Protein AF-A0A316VBC8-F1 (afdb_monomer)

pLDDT: mean 80.33, std 4.89, range [55.88, 87.0]

Radius of gyration: 15.9 Å; Cα contacts (8 Å, |Δi|>4): 66; chains: 1; bounding box: 36×19×47 Å

Solvent-accessible surface area (backbone atoms only — not comparable to full-atom values): 6126 Å² total; per-residue (Å²): 133,72,49,60,77,54,51,73,80,66,34,49,66,54,50,62,54,48,74,70,33,67,70,53,49,54,52,51,48,53,53,48,50,56,47,52,54,48,52,53,51,49,54,60,50,56,75,71,50,52,83,90,48,38,67,62,49,54,53,51,47,52,54,52,48,53,55,50,50,44,52,47,26,46,49,39,32,73,72,65,42,57,40,34,56,76,71,88,50,69,74,56,48,54,51,34,49,55,54,46,50,57,55,51,65,71,75,109

Sequence (108 aa):
EDLRFISFAQALPHLTKLSKDDRFLEQLLAIKTQQDEMEQSLANQRQKVPANESQQFDKSILQKWDSLYARQQERLQQLGVPCFFATQDPAHLRKQQRVFDVLSGLLE

Secondary structure (DSSP, 8-state):
--TTS--HHHHHHHHHHHTT-HHHHHHHHHHHHHHHHHHHHHHHHHHHS-TTTHHHHHHHHHHHHHHHHHHHHHHHHHTT-TT--S---HHHHHHHHHHHHHHHTTT-

Foldseek 3Di:
DQLQPDDLVVLVVVLVVLLVDVVSLVVLVVLVVVVVVLVVVLVVVCVVDDPVCNVVSVVVNVVVVLVSVQVVLVVCVVSVRGNGDRDPDPVSVVSVVVSVVVNVVSND

Structure (mmCIF, N/CA/C/O backbone):
data_AF-A0A316VBC8-F1
#
_entry.id   AF-A0A316VBC8-F1
#
loop_
_atom_site.group_PDB
_atom_site.id
_atom_site.type_symbol
_atom_site.label_atom_id
_atom_site.label_alt_id
_atom_site.label_comp_id
_atom_site.label_asym_id
_atom_site.label_entity_id
_atom_site.label_seq_id
_atom_site.pdbx_PDB_ins_code
_atom_site.Cartn_x
_atom_site.Cartn_y
_atom_site.Cartn_z
_atom_site.occupancy
_atom_site.B_iso_or_equiv
_atom_site.auth_seq_id
_atom_site.auth_comp_id
_atom_site.auth_asym_id
_atom_site.auth_atom_id
_atom_site.pdbx_PDB_model_num
ATOM 1 N N . GLU A 1 1 ? 18.665 -7.878 -14.013 1.00 55.88 1 GLU A N 1
ATOM 2 C CA . GLU A 1 1 ? 18.865 -6.666 -13.190 1.00 55.88 1 GLU A CA 1
ATOM 3 C C . GLU A 1 1 ? 18.081 -6.789 -11.899 1.00 55.88 1 GLU A C 1
ATOM 5 O O . GLU A 1 1 ? 17.010 -7.385 -11.909 1.00 55.88 1 GLU A O 1
ATOM 10 N N . ASP A 1 2 ? 18.630 -6.281 -10.798 1.00 68.25 2 ASP A N 1
ATOM 11 C CA . ASP A 1 2 ? 17.949 -6.286 -9.506 1.00 68.25 2 ASP A CA 1
ATOM 12 C C . ASP A 1 2 ? 16.988 -5.091 -9.433 1.00 68.25 2 ASP A C 1
ATOM 14 O O . ASP A 1 2 ? 17.403 -3.946 -9.256 1.00 68.25 2 ASP A O 1
ATOM 18 N N . LEU A 1 3 ? 15.693 -5.355 -9.620 1.00 72.88 3 LEU A N 1
ATOM 19 C CA . LEU A 1 3 ? 14.649 -4.326 -9.695 1.00 72.88 3 LEU A CA 1
ATOM 20 C C . LEU A 1 3 ? 14.452 -3.561 -8.374 1.00 72.88 3 LEU A C 1
ATOM 22 O O . LEU A 1 3 ? 13.766 -2.541 -8.362 1.00 72.88 3 LEU A O 1
ATOM 26 N N . ARG A 1 4 ? 15.045 -4.019 -7.262 1.00 69.12 4 ARG A N 1
ATOM 27 C CA . ARG A 1 4 ? 14.854 -3.432 -5.925 1.00 69.12 4 ARG A CA 1
ATOM 28 C C . ARG A 1 4 ? 15.599 -2.110 -5.745 1.00 69.12 4 ARG A C 1
ATOM 30 O O . ARG A 1 4 ? 15.158 -1.272 -4.964 1.00 69.12 4 ARG A O 1
ATOM 37 N N . PHE A 1 5 ? 16.698 -1.909 -6.473 1.00 73.00 5 PHE A N 1
ATOM 38 C CA . PHE A 1 5 ? 17.616 -0.780 -6.263 1.00 73.00 5 PHE A CA 1
ATOM 39 C C . PHE A 1 5 ? 17.709 0.183 -7.450 1.00 73.00 5 PHE A C 1
ATOM 41 O O . PHE A 1 5 ? 18.563 1.072 -7.452 1.00 73.00 5 PHE A O 1
ATOM 48 N N . ILE A 1 6 ? 16.845 0.035 -8.456 1.00 78.75 6 ILE A N 1
ATOM 49 C CA . ILE A 1 6 ? 16.854 0.938 -9.607 1.00 78.75 6 ILE A CA 1
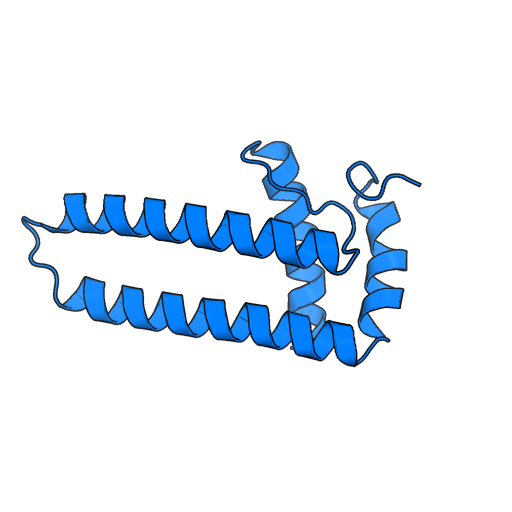ATOM 50 C C . ILE A 1 6 ? 16.357 2.338 -9.224 1.00 78.75 6 ILE A C 1
ATOM 52 O O . ILE A 1 6 ? 15.614 2.535 -8.260 1.00 78.75 6 ILE A O 1
ATOM 56 N N . SER A 1 7 ? 16.797 3.350 -9.968 1.00 80.50 7 SER A N 1
ATOM 57 C CA . SER A 1 7 ? 16.333 4.722 -9.753 1.00 80.50 7 SER A CA 1
ATOM 58 C C . SER A 1 7 ? 14.873 4.902 -10.187 1.00 80.50 7 SER A C 1
ATOM 60 O O . SER A 1 7 ? 14.362 4.165 -11.028 1.00 80.50 7 SER A O 1
ATOM 62 N N . PHE A 1 8 ? 14.205 5.940 -9.673 1.00 76.44 8 PHE A N 1
ATOM 63 C CA . PHE A 1 8 ? 12.836 6.275 -10.087 1.00 76.44 8 PHE A CA 1
ATOM 64 C C . PHE A 1 8 ? 12.721 6.485 -11.607 1.00 76.44 8 PHE A C 1
ATOM 66 O O . PHE A 1 8 ? 11.794 5.980 -12.227 1.00 76.44 8 PHE A O 1
ATOM 73 N N . ALA A 1 9 ? 13.699 7.158 -12.222 1.00 79.06 9 ALA A N 1
ATOM 74 C CA . ALA A 1 9 ? 13.727 7.371 -13.670 1.00 79.06 9 ALA A CA 1
ATOM 75 C C . ALA A 1 9 ? 13.842 6.053 -14.457 1.00 79.06 9 ALA A C 1
ATOM 77 O O . ALA A 1 9 ? 13.227 5.913 -15.509 1.00 79.06 9 ALA A O 1
ATOM 78 N N . GLN A 1 10 ? 14.586 5.076 -13.928 1.00 81.56 10 GLN A N 1
ATOM 79 C CA . GLN A 1 10 ? 14.680 3.737 -14.514 1.00 81.56 10 GLN A CA 1
ATOM 80 C C . GLN A 1 10 ? 13.416 2.910 -14.278 1.00 81.56 10 GLN A C 1
ATOM 82 O O . GLN A 1 10 ? 13.095 2.077 -15.113 1.00 81.56 10 GLN A O 1
ATOM 87 N N . ALA A 1 11 ? 12.671 3.150 -13.195 1.00 82.31 11 ALA A N 1
ATOM 88 C CA . ALA A 1 11 ? 11.408 2.469 -12.928 1.00 82.31 11 ALA A CA 1
ATOM 89 C C . ALA A 1 11 ? 10.317 2.830 -13.949 1.00 82.31 11 ALA A C 1
ATOM 91 O O . ALA A 1 11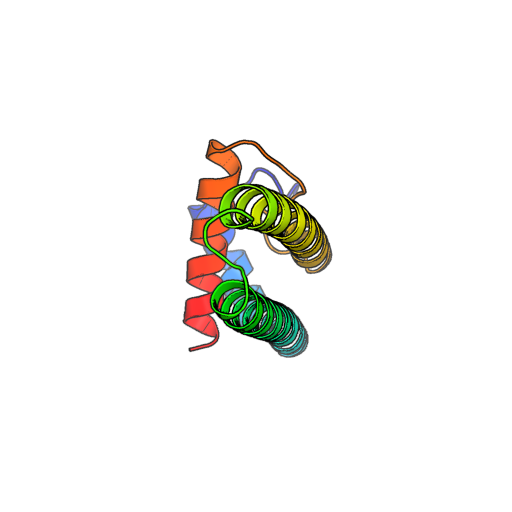 ? 9.583 1.942 -14.369 1.00 82.31 11 ALA A O 1
ATOM 92 N N . LEU A 1 12 ? 10.245 4.086 -14.409 1.00 81.12 12 LEU A N 1
ATOM 93 C CA . LEU A 1 12 ? 9.218 4.561 -15.352 1.00 81.12 12 LEU A CA 1
ATOM 94 C C . LEU A 1 12 ? 9.000 3.654 -16.583 1.00 81.12 12 LEU A C 1
ATOM 96 O O . LEU A 1 12 ? 7.866 3.227 -16.786 1.00 81.12 12 LEU A O 1
ATOM 100 N N . PRO A 1 13 ? 10.020 3.288 -17.388 1.00 83.44 13 PRO A N 1
ATOM 101 C CA . PRO A 1 13 ? 9.816 2.396 -18.532 1.00 83.44 13 PRO A CA 1
ATOM 102 C C . PRO A 1 13 ? 9.323 0.993 -18.142 1.00 83.44 13 PRO A C 1
ATOM 104 O O . PRO A 1 13 ? 8.603 0.367 -18.921 1.00 83.44 13 PRO A O 1
ATOM 107 N N . HIS A 1 14 ? 9.660 0.496 -16.946 1.00 82.00 14 HIS A N 1
ATOM 108 C CA . HIS A 1 14 ? 9.113 -0.766 -16.438 1.00 82.00 14 HIS A CA 1
ATOM 109 C C . HIS A 1 14 ? 7.641 -0.620 -16.046 1.00 82.00 14 HIS A C 1
ATOM 111 O O . HIS A 1 14 ? 6.845 -1.493 -16.381 1.00 82.00 14 HIS A O 1
ATOM 117 N N . LEU A 1 15 ? 7.261 0.493 -15.411 1.00 80.81 15 LEU A N 1
ATOM 118 C CA . LEU A 1 15 ? 5.863 0.785 -15.077 1.00 80.81 15 LEU A CA 1
ATOM 119 C C . LEU A 1 15 ? 5.008 0.915 -16.339 1.00 80.81 15 LEU A C 1
ATOM 121 O O . LEU A 1 15 ? 3.949 0.308 -16.407 1.00 80.81 15 LEU A O 1
ATOM 125 N N . THR A 1 16 ? 5.501 1.593 -17.379 1.00 82.12 16 THR A N 1
ATOM 126 C CA . THR A 1 16 ? 4.821 1.685 -18.684 1.00 82.12 16 THR A CA 1
ATOM 127 C C . THR A 1 16 ? 4.661 0.325 -19.368 1.00 82.12 16 THR A C 1
ATOM 129 O O . THR A 1 16 ? 3.768 0.134 -20.192 1.00 82.12 16 THR A O 1
ATOM 132 N N . LYS A 1 17 ? 5.549 -0.635 -19.086 1.00 84.12 17 LYS A N 1
ATOM 133 C CA . LYS A 1 17 ? 5.398 -2.007 -19.580 1.00 84.12 17 LYS A CA 1
ATOM 134 C C . LYS A 1 17 ? 4.333 -2.758 -18.782 1.00 84.12 17 LYS A C 1
ATOM 136 O O . LYS A 1 17 ? 3.502 -3.422 -19.38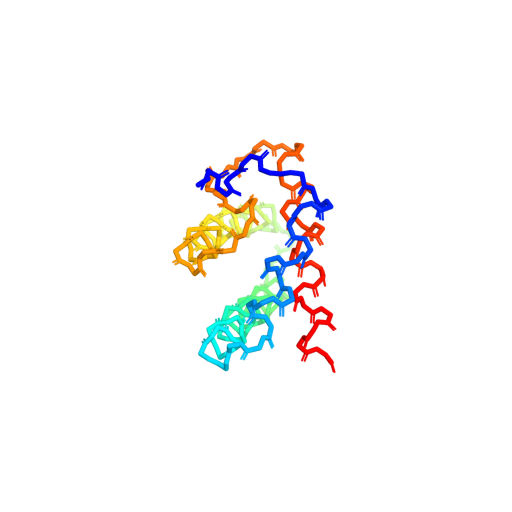9 1.00 84.12 17 LYS A O 1
ATOM 141 N N . LEU A 1 18 ? 4.354 -2.631 -17.455 1.00 81.75 18 LEU A N 1
ATOM 142 C CA . LEU A 1 18 ? 3.371 -3.240 -16.555 1.00 81.75 18 LEU A CA 1
ATOM 143 C C . LEU A 1 18 ? 1.960 -2.684 -16.787 1.00 81.75 18 LEU A C 1
ATOM 145 O O . LEU A 1 18 ? 1.000 -3.438 -16.754 1.00 81.75 18 LEU A O 1
ATOM 149 N N . SER A 1 19 ? 1.827 -1.401 -17.127 1.00 81.12 19 SER A N 1
ATOM 150 C CA . SER A 1 19 ? 0.534 -0.773 -17.426 1.00 81.12 19 SER A CA 1
ATOM 151 C C . SER A 1 19 ? -0.134 -1.290 -18.704 1.00 81.12 19 SER A C 1
ATOM 153 O O . SER A 1 19 ? -1.280 -0.953 -18.969 1.00 81.12 19 SER A O 1
ATOM 155 N N . LYS A 1 20 ? 0.586 -2.053 -19.534 1.00 84.12 20 LYS A N 1
ATOM 156 C CA . LYS A 1 20 ? 0.046 -2.710 -20.735 1.00 84.12 20 LYS A CA 1
ATOM 157 C C . LYS A 1 20 ? -0.344 -4.167 -20.481 1.00 84.12 20 LYS A C 1
ATOM 159 O O . LYS A 1 20 ? -0.750 -4.842 -21.420 1.00 84.12 20 LYS A O 1
ATOM 164 N N . ASP A 1 21 ? -0.142 -4.664 -19.264 1.00 86.00 21 ASP A N 1
ATOM 165 C CA . ASP A 1 21 ? -0.470 -6.027 -18.869 1.00 86.00 21 ASP A CA 1
ATOM 166 C C . ASP A 1 21 ? -1.791 -6.017 -18.087 1.00 86.00 21 ASP A C 1
ATOM 168 O O . ASP A 1 21 ? -1.851 -5.559 -16.946 1.00 86.00 21 ASP A O 1
ATOM 172 N N . ASP A 1 22 ? -2.867 -6.505 -18.706 1.00 84.00 22 ASP A N 1
ATOM 173 C CA . ASP A 1 22 ? -4.200 -6.523 -18.091 1.00 84.00 22 ASP A CA 1
ATOM 174 C C . ASP A 1 22 ? -4.232 -7.315 -16.776 1.00 84.00 22 ASP A C 1
ATOM 176 O O . ASP A 1 22 ? -4.877 -6.897 -15.818 1.00 84.00 22 ASP A O 1
ATOM 180 N N . ARG A 1 23 ? -3.471 -8.415 -16.674 1.00 84.38 23 ARG A N 1
ATOM 181 C CA . ARG A 1 23 ? -3.428 -9.231 -15.447 1.00 84.38 23 ARG A CA 1
ATOM 182 C C . ARG A 1 23 ? -2.764 -8.478 -14.305 1.00 84.38 23 ARG A C 1
ATOM 184 O O . ARG A 1 23 ? -3.157 -8.628 -13.149 1.00 84.38 23 ARG A O 1
ATOM 191 N N . PHE A 1 24 ? -1.742 -7.685 -14.615 1.00 84.88 24 PHE A N 1
ATOM 192 C CA . PHE A 1 24 ? -1.131 -6.790 -13.643 1.00 84.88 24 PHE A CA 1
ATOM 193 C C . PHE A 1 24 ? -2.131 -5.738 -13.154 1.00 84.88 24 PHE A C 1
ATOM 195 O O . PHE A 1 24 ? -2.234 -5.530 -11.945 1.00 84.88 24 PHE A O 1
ATOM 202 N N . LEU A 1 25 ? -2.891 -5.116 -14.061 1.00 82.19 25 LEU A N 1
ATOM 203 C CA . LEU A 1 25 ? -3.901 -4.118 -13.701 1.00 82.19 25 LEU A CA 1
ATOM 204 C C . LEU A 1 25 ? -5.020 -4.718 -12.840 1.00 82.19 25 LEU A C 1
ATOM 206 O O . LEU A 1 25 ? -5.383 -4.118 -11.832 1.00 82.19 25 LEU A O 1
ATOM 210 N N . GLU A 1 26 ? -5.504 -5.921 -13.162 1.00 85.19 26 GLU A N 1
ATOM 211 C CA . GLU A 1 26 ? -6.483 -6.645 -12.337 1.00 85.19 26 GLU A CA 1
ATOM 212 C C . GLU A 1 26 ? -5.959 -6.899 -10.914 1.00 85.19 26 GLU A C 1
ATOM 214 O O . GLU A 1 26 ? -6.663 -6.677 -9.927 1.00 85.19 26 GLU A O 1
ATOM 219 N N . GLN A 1 27 ? -4.699 -7.321 -10.785 1.00 84.56 27 GLN A N 1
ATOM 220 C CA . GLN A 1 27 ? -4.066 -7.566 -9.486 1.00 84.56 27 GLN A CA 1
ATOM 221 C C . GLN A 1 27 ? -3.833 -6.267 -8.703 1.00 84.56 27 GLN A C 1
ATOM 223 O O . GLN A 1 27 ? -4.025 -6.234 -7.486 1.00 84.56 27 GLN A O 1
ATOM 228 N N . LEU A 1 28 ? -3.436 -5.189 -9.383 1.00 83.62 28 LEU A N 1
ATOM 229 C CA . LEU A 1 28 ? -3.260 -3.872 -8.774 1.00 83.62 28 LEU A CA 1
ATOM 230 C C . LEU A 1 28 ? -4.604 -3.309 -8.292 1.00 83.62 28 LEU A C 1
ATOM 232 O O . LEU A 1 28 ? -4.684 -2.787 -7.179 1.00 83.62 28 LEU A O 1
ATOM 236 N N . LEU A 1 29 ? -5.668 -3.485 -9.080 1.00 84.38 29 LEU A N 1
ATOM 237 C CA . LEU A 1 29 ? -7.027 -3.125 -8.695 1.00 84.38 29 LEU A CA 1
ATOM 238 C C . LEU A 1 29 ? -7.471 -3.915 -7.461 1.00 84.38 29 LEU A C 1
ATOM 240 O O . LEU A 1 29 ? -7.950 -3.315 -6.507 1.00 84.38 29 LEU A O 1
ATOM 244 N N . ALA A 1 30 ? -7.231 -5.229 -7.418 1.00 85.94 30 ALA A N 1
ATOM 245 C CA . ALA A 1 30 ? -7.544 -6.048 -6.247 1.00 85.94 30 ALA A CA 1
ATOM 246 C C . ALA A 1 30 ? -6.793 -5.586 -4.984 1.00 85.94 30 ALA A C 1
ATOM 248 O O . ALA A 1 30 ? -7.356 -5.596 -3.888 1.00 85.94 30 ALA A O 1
ATOM 249 N N . ILE A 1 31 ? -5.533 -5.153 -5.120 1.00 84.00 31 ILE A N 1
ATOM 250 C CA . ILE A 1 31 ? -4.761 -4.563 -4.016 1.00 84.00 31 ILE A CA 1
ATOM 251 C C . ILE A 1 31 ? -5.398 -3.248 -3.544 1.00 84.00 31 ILE A C 1
ATOM 253 O O . ILE A 1 31 ? -5.515 -3.045 -2.334 1.00 84.00 31 ILE A O 1
ATOM 257 N N . LYS A 1 32 ? -5.831 -2.385 -4.473 1.00 83.50 32 LYS A N 1
ATOM 258 C CA . LYS A 1 32 ? -6.509 -1.116 -4.164 1.00 83.50 32 LYS A CA 1
ATOM 259 C C . LYS A 1 32 ? -7.856 -1.351 -3.480 1.00 83.50 32 LYS A C 1
ATOM 261 O O . LYS A 1 32 ? -8.086 -0.797 -2.414 1.00 83.50 32 LYS A O 1
ATOM 266 N N . THR A 1 33 ? -8.687 -2.250 -4.007 1.00 84.06 33 THR A N 1
ATOM 267 C CA . THR A 1 33 ? -9.973 -2.623 -3.397 1.00 84.06 33 THR A CA 1
ATOM 268 C C . THR A 1 33 ? -9.795 -3.142 -1.971 1.00 84.06 33 THR A C 1
ATOM 270 O O . THR A 1 33 ? -10.501 -2.699 -1.073 1.00 84.06 33 THR A O 1
ATOM 273 N N . GLN A 1 34 ? -8.809 -4.013 -1.725 1.00 83.69 34 GLN A N 1
ATOM 274 C CA . GLN A 1 34 ? -8.527 -4.499 -0.368 1.00 83.69 34 GLN A CA 1
ATOM 275 C C . GLN A 1 34 ? -8.098 -3.383 0.589 1.00 83.69 34 GLN A C 1
ATOM 277 O O . GLN A 1 34 ? -8.373 -3.460 1.789 1.00 83.69 34 GLN A O 1
ATOM 282 N N . GLN A 1 35 ? -7.403 -2.365 0.076 1.00 81.88 35 GLN A N 1
ATOM 283 C CA . GLN A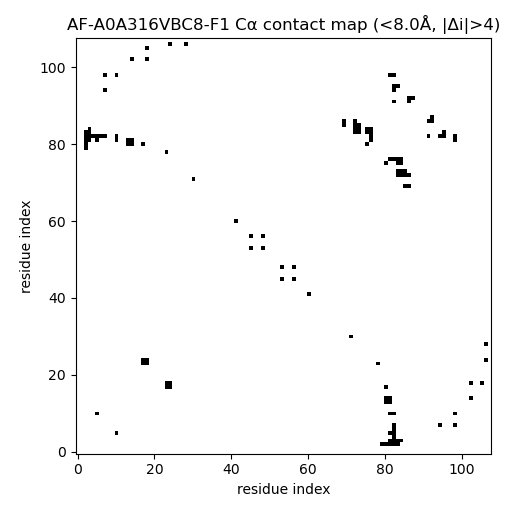 1 35 ? -7.032 -1.198 0.862 1.00 81.88 35 GLN A CA 1
ATOM 284 C C . GLN A 1 35 ? -8.270 -0.362 1.214 1.00 81.88 35 GLN A C 1
ATOM 286 O O . GLN A 1 35 ? -8.493 -0.107 2.397 1.00 81.88 35 GLN A O 1
ATOM 291 N N . ASP A 1 36 ? -9.113 -0.045 0.227 1.00 84.31 36 ASP A N 1
ATOM 292 C CA . ASP A 1 36 ? -10.381 0.677 0.401 1.00 84.31 36 ASP A CA 1
ATOM 293 C C . ASP A 1 36 ? -11.306 -0.018 1.416 1.00 84.31 36 ASP A C 1
ATOM 295 O O . ASP A 1 36 ? -11.814 0.615 2.343 1.00 84.31 36 ASP A O 1
ATOM 299 N N . GLU A 1 37 ? -11.475 -1.341 1.312 1.00 86.19 37 GLU A N 1
ATOM 300 C CA . GLU A 1 37 ? -12.280 -2.126 2.257 1.00 86.19 37 GLU A CA 1
ATOM 301 C C . GLU A 1 37 ? -11.724 -2.049 3.688 1.00 86.19 37 GLU A C 1
ATOM 303 O O . GLU A 1 37 ? -12.485 -1.925 4.659 1.00 86.19 37 GLU A O 1
ATOM 308 N N . MET A 1 38 ? -10.395 -2.101 3.849 1.00 83.06 38 MET A N 1
ATOM 309 C CA . MET A 1 38 ? -9.779 -1.966 5.168 1.00 83.06 38 MET A CA 1
ATOM 310 C C . MET A 1 38 ? -9.957 -0.551 5.718 1.00 83.06 38 MET A C 1
ATOM 312 O O . MET A 1 38 ? -10.339 -0.405 6.879 1.00 83.06 38 MET A O 1
ATOM 316 N N . GLU A 1 39 ? -9.718 0.481 4.912 1.00 85.94 39 GLU A N 1
ATOM 317 C CA . GLU A 1 39 ? -9.901 1.884 5.294 1.00 85.94 39 GLU A CA 1
ATOM 318 C C . GLU A 1 39 ? -11.345 2.155 5.720 1.00 85.94 39 GLU A C 1
ATOM 320 O O . GLU A 1 39 ? -11.582 2.706 6.800 1.00 85.94 39 GLU A O 1
ATOM 325 N N . GLN A 1 40 ? -12.316 1.665 4.949 1.00 87.00 40 GLN A N 1
ATOM 326 C CA . GLN A 1 40 ? -13.731 1.773 5.277 1.00 87.00 40 GLN A CA 1
ATOM 327 C C . GLN A 1 40 ? -14.063 1.043 6.586 1.00 87.00 40 GLN A C 1
ATOM 329 O O . GLN A 1 40 ? -14.762 1.586 7.448 1.00 87.00 40 GLN A O 1
ATOM 334 N N . SER A 1 41 ? -13.552 -0.175 6.783 1.00 86.19 41 SER A N 1
ATOM 335 C CA . SER A 1 41 ? -13.768 -0.943 8.014 1.00 86.19 41 SER A CA 1
ATOM 336 C C . SER A 1 41 ? -13.147 -0.264 9.239 1.00 86.19 41 SER A C 1
ATOM 338 O O . SER A 1 41 ? -13.778 -0.197 10.299 1.00 86.19 41 SER A O 1
ATOM 340 N N . LEU A 1 42 ? -11.935 0.283 9.110 1.00 84.81 42 LEU A N 1
ATOM 341 C CA . LEU A 1 42 ? -11.253 1.007 10.184 1.00 84.81 42 LEU A CA 1
ATOM 342 C C . LEU A 1 42 ? -11.947 2.333 10.504 1.00 84.81 42 LEU A C 1
ATOM 344 O O . LEU A 1 42 ? -12.089 2.659 11.682 1.00 84.81 42 LEU A O 1
ATOM 348 N N . ALA A 1 43 ? -12.440 3.060 9.499 1.00 84.75 43 ALA A N 1
ATOM 349 C CA . ALA A 1 43 ? -13.213 4.285 9.693 1.00 84.75 43 ALA A CA 1
ATOM 350 C C . ALA A 1 43 ? -14.516 4.013 10.467 1.00 84.75 43 ALA A C 1
ATOM 352 O O . ALA A 1 43 ? -14.805 4.693 11.453 1.00 84.75 43 ALA A O 1
ATOM 353 N N . ASN A 1 44 ? -15.253 2.963 10.088 1.00 86.56 44 ASN A N 1
ATOM 354 C CA . ASN A 1 44 ? -16.461 2.528 10.797 1.00 86.56 44 ASN A CA 1
ATOM 355 C C . ASN A 1 44 ? -16.171 2.088 12.238 1.00 86.56 44 ASN A C 1
ATOM 357 O O . ASN A 1 44 ? -16.948 2.374 13.149 1.00 86.56 44 ASN A O 1
ATOM 361 N N . GLN A 1 45 ? -15.060 1.382 12.462 1.00 84.00 45 GLN A N 1
ATOM 362 C CA . GLN A 1 45 ? -14.641 0.980 13.804 1.00 84.00 45 GLN A CA 1
ATOM 363 C C . GLN A 1 45 ? -14.246 2.199 14.650 1.00 84.00 45 GLN A C 1
A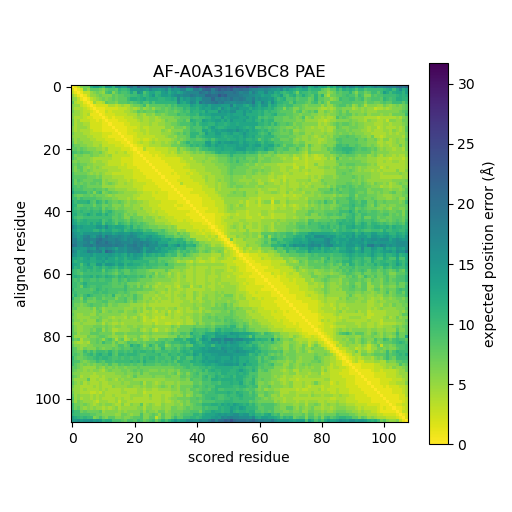TOM 365 O O . GLN A 1 45 ? -14.674 2.288 15.798 1.00 84.00 45 GLN A O 1
ATOM 370 N N . ARG A 1 46 ? -13.527 3.179 14.079 1.00 81.12 46 ARG A N 1
ATOM 371 C CA . ARG A 1 46 ? -13.115 4.412 14.773 1.00 81.12 46 ARG A CA 1
ATOM 372 C C . ARG A 1 46 ? -14.300 5.212 15.304 1.00 81.12 46 ARG A C 1
ATOM 374 O O . ARG A 1 46 ? -14.222 5.734 16.407 1.00 81.12 46 ARG A O 1
ATOM 381 N N . GLN A 1 47 ? -15.401 5.272 14.557 1.00 82.00 47 GLN A N 1
ATOM 382 C CA . GLN A 1 47 ? -16.621 5.962 14.997 1.00 82.00 47 GLN A CA 1
ATOM 383 C C . GLN A 1 47 ? -17.270 5.331 16.235 1.00 82.00 47 GLN A C 1
ATOM 385 O O . GLN A 1 47 ? -17.991 6.008 16.962 1.00 82.00 47 GLN A O 1
ATOM 390 N N . LYS A 1 48 ? -17.036 4.036 16.468 1.00 84.88 48 LYS A N 1
ATOM 391 C CA . LYS A 1 48 ? -17.616 3.280 17.585 1.00 84.88 48 LYS A CA 1
ATOM 392 C C . LYS A 1 48 ? -16.696 3.220 18.804 1.00 84.88 48 LYS A C 1
ATOM 394 O O . LYS A 1 48 ? -17.127 2.734 19.846 1.00 84.88 48 LYS A O 1
ATOM 399 N N . VAL A 1 49 ? -15.448 3.678 18.679 1.00 82.25 49 VAL A N 1
ATOM 400 C CA . VAL A 1 49 ? -14.476 3.640 19.773 1.00 82.25 49 VAL A CA 1
ATOM 401 C C . VAL A 1 49 ? -14.694 4.834 20.705 1.00 82.25 49 VAL A C 1
ATOM 403 O O . VAL A 1 49 ? -14.638 5.980 20.255 1.00 82.25 49 VAL A O 1
ATOM 406 N N . PRO A 1 50 ? -14.929 4.601 22.005 1.00 80.50 50 PRO A N 1
ATOM 407 C CA . PRO A 1 50 ? -15.067 5.680 22.969 1.00 80.50 50 PRO A CA 1
ATOM 408 C C . PRO A 1 50 ? -13.707 6.354 23.229 1.00 80.50 50 PRO A C 1
ATOM 410 O O . PRO A 1 50 ? -12.642 5.750 23.089 1.00 80.50 50 PRO A O 1
ATOM 413 N N . ALA A 1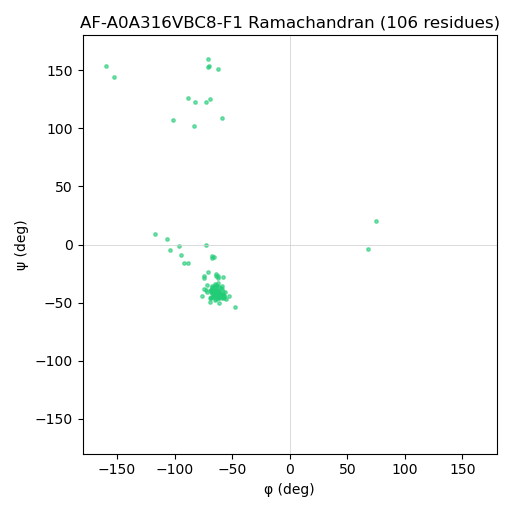 51 ? -13.721 7.636 23.605 1.00 77.75 51 ALA A N 1
ATOM 414 C CA . ALA A 1 51 ? -12.511 8.468 23.685 1.00 77.75 51 ALA A CA 1
ATOM 415 C C . ALA A 1 51 ? -11.419 7.921 24.634 1.00 77.75 51 ALA A C 1
ATOM 417 O O . ALA A 1 51 ? -10.232 8.148 24.412 1.00 77.75 51 ALA A O 1
ATOM 418 N N . ASN A 1 52 ? -11.814 7.173 25.664 1.00 80.50 52 ASN A N 1
ATOM 419 C CA . ASN A 1 52 ? -10.931 6.488 26.614 1.00 80.50 52 ASN A CA 1
ATOM 420 C C . ASN A 1 52 ? -10.187 5.279 26.011 1.00 80.50 52 ASN A C 1
ATOM 422 O O . ASN A 1 52 ? -9.119 4.928 26.505 1.00 80.50 52 ASN A O 1
ATOM 426 N N . GLU A 1 53 ? -10.707 4.667 24.946 1.00 76.94 53 GLU A N 1
ATOM 427 C CA . GLU A 1 53 ? -10.091 3.530 24.245 1.00 76.94 53 GLU A CA 1
ATOM 428 C C . GLU A 1 53 ? -9.443 3.935 22.910 1.00 76.94 53 GLU A C 1
ATOM 430 O O . GLU A 1 53 ? -8.752 3.126 22.284 1.00 76.94 53 GLU A O 1
ATOM 435 N N . SER A 1 54 ? -9.586 5.205 22.500 1.00 75.38 54 SER A N 1
ATOM 436 C CA . SER A 1 54 ? -9.041 5.718 21.234 1.00 75.38 54 SER A CA 1
ATOM 437 C C . SER A 1 54 ? -7.550 5.429 21.098 1.00 75.38 54 SER A C 1
ATOM 439 O O . SER A 1 54 ? -7.138 4.920 20.070 1.00 75.38 54 SER A O 1
ATOM 441 N N . GLN A 1 55 ? -6.740 5.633 22.143 1.00 80.44 55 GLN A N 1
ATOM 442 C CA . GLN A 1 55 ? -5.287 5.423 22.053 1.00 80.44 55 GLN A CA 1
ATOM 443 C C . GLN A 1 55 ? -4.891 3.963 21.773 1.00 80.44 55 GLN A C 1
ATOM 445 O O . GLN A 1 55 ? -3.956 3.705 21.011 1.00 80.44 55 GLN A O 1
ATOM 450 N N . GLN A 1 56 ? -5.586 2.993 22.377 1.00 81.88 56 GLN A N 1
ATOM 451 C CA . GLN A 1 56 ? -5.329 1.571 22.115 1.00 81.88 56 GLN A CA 1
ATOM 452 C C . GLN A 1 56 ? -5.812 1.176 20.721 1.00 81.88 56 GLN A C 1
ATOM 454 O O . GLN A 1 56 ? -5.165 0.375 20.037 1.00 81.88 56 GLN A O 1
ATOM 459 N N . PHE A 1 57 ? -6.913 1.776 20.276 1.00 80.88 57 PHE A N 1
ATOM 460 C CA . PHE A 1 57 ? -7.426 1.586 18.933 1.00 80.88 57 PHE A CA 1
ATOM 461 C C . PHE A 1 57 ? -6.503 2.199 17.870 1.00 80.88 57 PHE A C 1
ATOM 463 O O . PHE A 1 57 ? -6.152 1.507 16.921 1.00 80.88 57 PHE A O 1
ATOM 470 N N . ASP A 1 58 ? -6.013 3.426 18.066 1.00 81.75 58 ASP A N 1
ATOM 471 C CA . ASP A 1 58 ? -5.037 4.096 17.198 1.00 81.75 58 ASP A CA 1
ATOM 472 C C . ASP A 1 58 ? -3.756 3.248 17.069 1.00 81.75 58 ASP A C 1
ATOM 474 O O . ASP A 1 58 ? -3.279 2.997 15.962 1.00 81.75 58 ASP A O 1
ATOM 478 N N . LYS A 1 59 ? -3.243 2.694 18.179 1.00 83.25 59 LYS A N 1
ATOM 479 C CA . LYS A 1 59 ? -2.103 1.760 18.144 1.00 83.25 59 LYS A CA 1
ATOM 480 C C . LYS A 1 59 ? -2.415 0.486 17.350 1.00 83.25 59 LYS A C 1
ATOM 482 O O . LYS A 1 59 ? -1.584 0.027 16.570 1.00 83.25 59 LYS A O 1
ATOM 487 N N . SER A 1 60 ? -3.611 -0.069 17.526 1.00 83.12 60 SER A N 1
ATOM 488 C CA . SER A 1 60 ? -4.053 -1.271 16.809 1.00 83.12 60 SER A CA 1
ATOM 489 C C . SER A 1 60 ? -4.239 -1.015 15.310 1.00 83.12 60 SER A C 1
ATOM 491 O O . SER A 1 60 ? -3.932 -1.891 14.501 1.00 83.12 60 SER A O 1
ATOM 493 N N . ILE A 1 61 ? -4.701 0.181 14.924 1.00 83.69 61 ILE A N 1
ATOM 494 C CA . ILE A 1 61 ? -4.778 0.614 13.525 1.00 83.69 61 ILE A CA 1
ATOM 495 C C . ILE A 1 61 ? -3.380 0.638 12.916 1.00 83.69 61 ILE A C 1
ATOM 497 O O . ILE A 1 61 ? -3.182 0.026 11.872 1.00 83.69 61 ILE A O 1
ATOM 501 N N . LEU A 1 62 ? -2.411 1.282 13.574 1.00 82.12 62 LEU A N 1
ATOM 502 C CA . LEU A 1 62 ? -1.039 1.366 13.066 1.00 82.12 62 LEU A CA 1
ATOM 503 C C . LEU A 1 62 ? -0.422 -0.023 12.852 1.00 82.12 62 LEU A C 1
ATOM 505 O O . LEU A 1 62 ? 0.201 -0.258 11.825 1.00 82.12 62 LEU A O 1
ATOM 509 N N . GLN A 1 63 ? -0.652 -0.970 13.767 1.00 83.88 63 GLN A N 1
ATOM 510 C CA . GLN A 1 63 ? -0.164 -2.347 13.611 1.00 83.88 63 GLN A CA 1
ATOM 511 C C . GLN A 1 63 ? -0.832 -3.094 12.446 1.00 83.88 63 GLN A C 1
ATOM 513 O O . GLN A 1 63 ? -0.161 -3.805 11.693 1.00 83.88 63 GLN A O 1
ATOM 518 N N . LYS A 1 64 ? -2.153 -2.942 12.285 1.00 82.12 64 LYS A N 1
ATOM 519 C CA . LYS A 1 64 ? -2.888 -3.521 11.150 1.00 82.12 64 LYS A CA 1
ATOM 520 C C . LYS A 1 64 ? -2.435 -2.905 9.826 1.00 82.12 64 LYS A C 1
ATOM 522 O O . LYS A 1 64 ? -2.271 -3.634 8.852 1.00 82.12 64 LYS A O 1
ATOM 527 N N . TRP A 1 65 ? -2.195 -1.596 9.813 1.00 80.56 65 TRP A N 1
ATOM 528 C CA . TRP A 1 65 ? -1.700 -0.862 8.655 1.00 80.56 65 TRP A CA 1
ATOM 529 C C . TRP A 1 65 ? -0.298 -1.314 8.254 1.00 80.56 65 TRP A C 1
ATOM 531 O O . TRP A 1 65 ? -0.087 -1.631 7.090 1.00 80.56 65 TRP A O 1
ATOM 541 N N . ASP A 1 66 ? 0.627 -1.440 9.210 1.00 79.81 66 ASP A N 1
ATOM 542 C CA . ASP A 1 66 ? 1.988 -1.940 8.961 1.00 79.81 66 ASP A CA 1
ATOM 543 C C . ASP A 1 66 ? 1.959 -3.358 8.364 1.00 79.81 66 ASP A C 1
ATOM 545 O O . ASP A 1 66 ? 2.618 -3.647 7.367 1.00 79.81 66 ASP A O 1
ATOM 549 N N . SER A 1 67 ? 1.084 -4.219 8.896 1.00 83.00 67 SER A N 1
ATOM 550 C CA . SER A 1 67 ? 0.893 -5.587 8.394 1.00 83.00 67 SER A CA 1
ATOM 551 C C . SER A 1 67 ? 0.299 -5.631 6.982 1.00 83.00 67 SER A C 1
ATOM 553 O O . SER A 1 67 ? 0.686 -6.477 6.172 1.00 83.00 67 SER A O 1
ATOM 555 N N . LEU A 1 68 ? -0.665 -4.756 6.675 1.00 81.12 68 LEU A N 1
ATOM 556 C CA . LEU A 1 68 ? -1.237 -4.643 5.333 1.00 81.12 68 LEU A CA 1
ATOM 557 C C . LEU A 1 68 ? -0.188 -4.119 4.352 1.00 81.12 68 LEU A C 1
ATOM 559 O O . LEU A 1 68 ? -0.022 -4.691 3.277 1.00 81.12 68 LEU A O 1
ATOM 563 N N . TYR A 1 69 ? 0.555 -3.090 4.747 1.00 79.50 69 TYR A N 1
ATOM 564 C CA . TYR A 1 69 ? 1.584 -2.476 3.924 1.00 79.50 69 TYR A CA 1
ATOM 565 C C . TYR A 1 69 ? 2.711 -3.461 3.593 1.00 79.50 69 TYR A C 1
ATOM 567 O O . TYR A 1 69 ? 3.086 -3.593 2.429 1.00 79.50 69 TYR A O 1
ATOM 575 N N . ALA A 1 70 ? 3.176 -4.246 4.571 1.00 81.12 70 ALA A N 1
ATOM 576 C CA . ALA A 1 70 ? 4.157 -5.308 4.342 1.00 81.12 70 ALA A CA 1
ATOM 577 C C . ALA A 1 70 ? 3.664 -6.337 3.305 1.00 81.12 70 ALA A C 1
ATOM 579 O O . ALA A 1 70 ? 4.375 -6.659 2.353 1.00 81.12 70 ALA A O 1
ATOM 580 N N . ARG A 1 71 ? 2.405 -6.788 3.415 1.00 83.69 71 ARG A N 1
ATOM 581 C CA . ARG A 1 71 ? 1.801 -7.718 2.442 1.00 83.69 71 ARG A CA 1
ATOM 582 C C . ARG A 1 71 ? 1.669 -7.105 1.049 1.00 83.69 71 ARG A C 1
ATOM 584 O O . ARG A 1 71 ? 1.852 -7.805 0.053 1.00 83.69 71 ARG A O 1
ATOM 591 N N . GLN A 1 72 ? 1.329 -5.819 0.963 1.00 82.56 72 GLN A N 1
ATOM 592 C CA . GLN A 1 72 ? 1.265 -5.099 -0.308 1.00 82.56 72 GLN A CA 1
ATOM 593 C C . GLN A 1 72 ? 2.654 -4.987 -0.947 1.00 82.56 72 GLN A C 1
ATOM 595 O O . GLN A 1 72 ? 2.790 -5.279 -2.133 1.00 82.56 72 GLN A O 1
ATOM 600 N N . GLN A 1 73 ? 3.691 -4.646 -0.171 1.00 81.38 73 GLN A N 1
ATOM 601 C CA . GLN A 1 73 ? 5.076 -4.613 -0.649 1.00 81.38 73 GLN A CA 1
ATOM 602 C C . GLN A 1 73 ? 5.509 -5.973 -1.210 1.00 81.38 73 GLN A C 1
ATOM 604 O O . GLN A 1 73 ? 6.072 -6.024 -2.302 1.00 81.38 73 GLN A O 1
ATOM 609 N N . GLU A 1 74 ? 5.214 -7.072 -0.508 1.00 8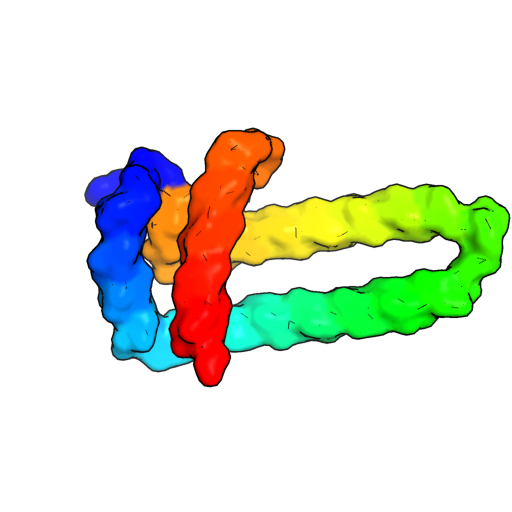3.12 74 GLU A N 1
ATOM 610 C CA . GLU A 1 74 ? 5.534 -8.428 -0.973 1.00 83.12 74 GLU A CA 1
ATOM 611 C C . GLU A 1 74 ? 4.798 -8.789 -2.268 1.00 83.12 74 GLU A C 1
ATOM 613 O O . GLU A 1 74 ? 5.405 -9.320 -3.199 1.00 83.12 74 GLU A O 1
ATOM 618 N N . ARG A 1 75 ? 3.502 -8.473 -2.371 1.00 81.19 75 ARG A N 1
ATOM 619 C CA . ARG A 1 75 ? 2.726 -8.744 -3.590 1.00 81.19 75 ARG A CA 1
ATOM 620 C C . ARG A 1 75 ? 3.208 -7.919 -4.775 1.00 81.19 75 ARG A C 1
ATOM 622 O O . ARG A 1 75 ? 3.377 -8.470 -5.856 1.00 81.19 75 ARG A O 1
ATOM 629 N N . LEU A 1 76 ? 3.480 -6.629 -4.586 1.00 82.06 76 LEU A N 1
ATOM 630 C CA . LEU A 1 76 ? 4.014 -5.769 -5.647 1.00 82.06 76 LEU A CA 1
ATOM 631 C C . LEU A 1 76 ? 5.414 -6.227 -6.079 1.00 82.06 76 LEU A C 1
ATOM 633 O O . LEU A 1 76 ? 5.718 -6.229 -7.271 1.00 82.06 76 LEU A O 1
ATOM 637 N N . GLN A 1 77 ? 6.233 -6.709 -5.141 1.00 83.25 77 GLN A N 1
ATOM 638 C CA . GLN A 1 77 ? 7.513 -7.339 -5.457 1.00 83.25 77 GLN A CA 1
ATOM 639 C C . GLN A 1 77 ? 7.330 -8.619 -6.295 1.00 83.25 77 GLN A C 1
ATOM 641 O O . GLN A 1 77 ? 8.046 -8.809 -7.277 1.00 83.25 77 GLN A O 1
ATOM 646 N N . GLN A 1 78 ? 6.366 -9.484 -5.955 1.00 82.00 78 GLN A N 1
ATOM 647 C CA . GLN A 1 78 ? 6.048 -10.693 -6.733 1.00 82.00 78 GLN A CA 1
ATOM 648 C C . GLN A 1 78 ? 5.505 -10.377 -8.131 1.00 82.00 78 GLN A C 1
ATOM 650 O O . GLN A 1 78 ? 5.799 -11.098 -9.081 1.00 82.00 78 GLN A O 1
ATOM 655 N N . LEU A 1 79 ? 4.758 -9.281 -8.268 1.00 79.56 79 LEU A N 1
ATOM 656 C CA . LEU A 1 79 ? 4.265 -8.766 -9.547 1.00 79.56 79 LEU A CA 1
ATOM 657 C C . LEU A 1 79 ? 5.373 -8.118 -10.398 1.00 79.56 79 LEU A C 1
ATOM 659 O O . LEU A 1 79 ? 5.111 -7.668 -11.510 1.00 79.56 79 LEU A O 1
ATOM 663 N N . GLY A 1 80 ? 6.615 -8.077 -9.901 1.00 77.56 80 GLY A N 1
ATOM 664 C CA . GLY A 1 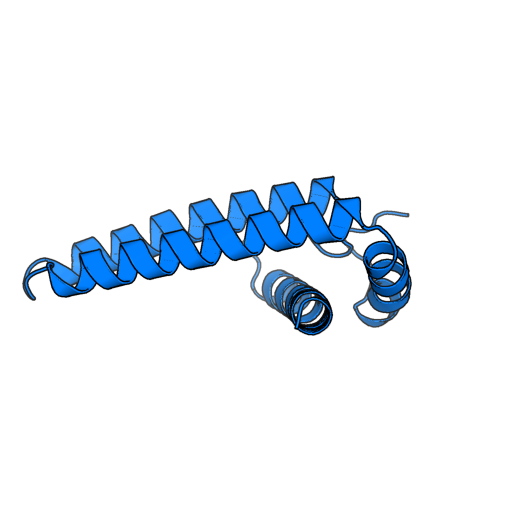80 ? 7.758 -7.526 -10.624 1.00 77.56 80 GLY A CA 1
ATOM 665 C C . GLY A 1 80 ? 7.764 -6.001 -10.681 1.00 77.56 80 GLY A C 1
ATOM 666 O O . GLY A 1 80 ? 8.432 -5.430 -11.547 1.00 77.56 80 GLY A O 1
ATOM 667 N N . VAL A 1 81 ? 7.038 -5.330 -9.779 1.00 78.94 81 VAL A N 1
ATOM 668 C CA . VAL A 1 81 ? 7.045 -3.870 -9.712 1.00 78.94 81 VAL A CA 1
ATOM 669 C C . VAL A 1 81 ? 8.413 -3.396 -9.214 1.00 78.94 81 VAL A C 1
ATOM 671 O O . VAL A 1 81 ? 8.867 -3.815 -8.145 1.00 78.94 81 VAL A O 1
ATOM 674 N N . PRO A 1 82 ? 9.096 -2.513 -9.960 1.00 75.25 82 PRO A N 1
ATOM 675 C CA . PRO A 1 82 ? 10.394 -1.992 -9.557 1.00 75.25 82 PRO A CA 1
ATOM 676 C C . PRO A 1 82 ? 10.320 -1.199 -8.251 1.00 75.25 82 PRO A C 1
ATOM 678 O O . PRO A 1 82 ? 9.316 -0.560 -7.948 1.00 75.25 82 PRO A O 1
ATOM 681 N N . CYS A 1 83 ? 11.422 -1.199 -7.503 1.00 75.69 83 CYS A N 1
ATOM 682 C CA . CYS A 1 83 ? 11.595 -0.517 -6.216 1.00 75.69 83 CYS A CA 1
ATOM 683 C C . CYS A 1 83 ? 10.766 -1.078 -5.044 1.00 75.69 83 CYS A C 1
ATOM 685 O O . CYS A 1 83 ? 10.961 -0.618 -3.916 1.00 75.69 83 CYS A O 1
ATOM 687 N N . PHE A 1 84 ? 9.890 -2.068 -5.256 1.00 77.44 84 PHE A N 1
ATOM 688 C CA . PHE A 1 84 ? 9.132 -2.705 -4.177 1.00 77.44 84 PHE A CA 1
ATOM 689 C C . PHE A 1 84 ? 9.886 -3.884 -3.571 1.00 77.44 84 PHE A C 1
ATOM 691 O O . PHE A 1 84 ? 10.326 -4.804 -4.257 1.00 77.44 84 PHE A O 1
ATOM 698 N N . PHE A 1 85 ? 10.039 -3.818 -2.254 1.00 75.88 85 PHE A N 1
ATOM 699 C CA . PHE A 1 85 ? 10.528 -4.883 -1.391 1.00 75.88 85 PHE A CA 1
ATOM 700 C C . PHE A 1 85 ? 10.070 -4.595 0.039 1.00 75.88 85 PHE A C 1
ATOM 702 O O . PHE A 1 85 ? 9.861 -3.428 0.383 1.00 75.88 85 PHE A O 1
ATOM 709 N N . ALA A 1 86 ? 9.925 -5.636 0.862 1.00 73.50 86 ALA A N 1
ATOM 710 C CA . ALA A 1 86 ? 9.581 -5.483 2.274 1.00 73.50 86 ALA A CA 1
ATOM 711 C C . ALA A 1 86 ? 10.646 -4.623 2.981 1.00 73.50 86 ALA A C 1
ATOM 713 O O . ALA A 1 86 ? 11.798 -5.035 3.138 1.00 73.50 86 ALA A O 1
ATOM 714 N N . THR A 1 87 ? 10.280 -3.394 3.349 1.00 77.44 87 THR A N 1
ATOM 715 C CA . THR A 1 87 ? 11.180 -2.445 4.013 1.00 77.44 87 THR A CA 1
ATOM 716 C C . THR A 1 87 ? 10.411 -1.467 4.881 1.00 77.44 87 THR A C 1
ATOM 718 O O . THR A 1 87 ? 9.324 -1.027 4.517 1.00 77.44 87 THR A O 1
ATOM 721 N N . GLN A 1 88 ? 11.015 -1.105 6.011 1.00 74.38 88 GLN A N 1
ATOM 722 C CA . GLN A 1 88 ? 10.546 -0.053 6.914 1.00 74.38 88 GLN A CA 1
ATOM 723 C C . GLN A 1 88 ? 11.417 1.214 6.814 1.00 74.38 88 GLN A C 1
ATOM 725 O O . GLN A 1 88 ? 11.227 2.164 7.571 1.00 74.38 88 GLN A O 1
ATOM 730 N N . ASP A 1 89 ? 12.388 1.247 5.891 1.00 78.56 89 ASP A N 1
ATOM 731 C CA . ASP A 1 89 ? 13.278 2.395 5.737 1.00 78.56 89 ASP A CA 1
ATOM 732 C C . ASP A 1 89 ? 12.546 3.587 5.087 1.00 78.56 89 ASP A C 1
ATOM 734 O O . ASP A 1 89 ? 12.057 3.472 3.959 1.00 78.56 89 ASP A O 1
ATOM 738 N N . PRO A 1 90 ? 12.507 4.767 5.733 1.00 76.56 90 PRO A N 1
ATOM 739 C CA . PRO A 1 90 ? 11.714 5.899 5.258 1.00 76.56 90 PRO A CA 1
ATOM 740 C C . PRO A 1 90 ? 12.169 6.443 3.896 1.00 76.56 90 PRO A C 1
ATOM 742 O O . PRO A 1 90 ? 11.352 6.997 3.156 1.00 76.56 90 PRO A O 1
ATOM 745 N N . ALA A 1 91 ? 13.447 6.297 3.525 1.00 77.62 91 ALA A N 1
ATOM 746 C CA . ALA A 1 91 ? 13.932 6.751 2.224 1.00 77.62 91 ALA A CA 1
ATOM 747 C C . ALA A 1 91 ? 13.460 5.822 1.095 1.00 77.62 91 ALA A C 1
ATOM 749 O O . ALA A 1 91 ? 13.080 6.299 0.021 1.00 77.62 91 ALA A O 1
ATOM 750 N N . HIS A 1 92 ? 13.436 4.511 1.341 1.00 76.19 92 HIS A N 1
ATOM 751 C CA . HIS A 1 92 ? 12.901 3.531 0.397 1.00 76.19 92 HIS A CA 1
ATOM 752 C C . HIS A 1 92 ? 11.373 3.587 0.315 1.00 76.19 92 HIS A C 1
ATOM 754 O O . HIS A 1 92 ? 10.838 3.576 -0.793 1.00 76.19 92 HIS A O 1
ATOM 760 N N . LEU A 1 93 ? 10.684 3.782 1.443 1.00 78.50 93 LEU A N 1
ATOM 761 C CA . LEU A 1 93 ? 9.233 3.987 1.486 1.00 78.50 93 LEU A CA 1
ATOM 762 C C . LEU A 1 93 ? 8.796 5.188 0.640 1.00 78.50 93 LEU A C 1
ATOM 764 O O . LEU A 1 93 ? 7.864 5.081 -0.150 1.00 78.50 93 LEU A O 1
ATOM 768 N N . ARG A 1 94 ? 9.518 6.316 0.707 1.00 78.69 94 ARG A N 1
ATOM 769 C CA . ARG A 1 94 ? 9.230 7.481 -0.150 1.00 78.69 94 ARG A CA 1
ATOM 770 C C . ARG A 1 94 ? 9.376 7.181 -1.642 1.00 78.69 94 ARG A C 1
ATOM 772 O O . ARG A 1 94 ? 8.617 7.714 -2.451 1.00 78.69 94 ARG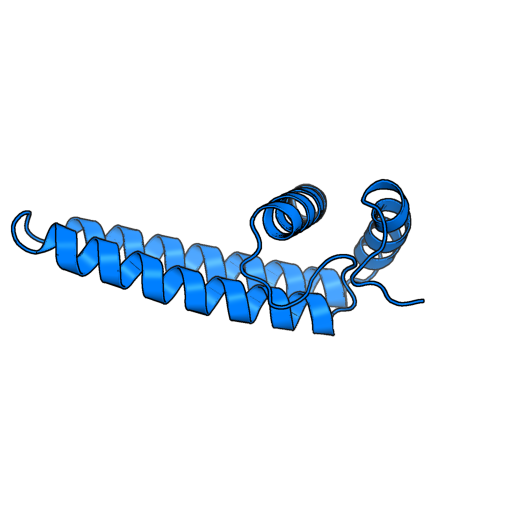 A O 1
ATOM 779 N N . LYS A 1 95 ? 10.353 6.353 -2.027 1.00 79.94 95 LYS A N 1
ATOM 780 C CA . LYS A 1 95 ? 10.520 5.927 -3.427 1.00 79.94 95 LYS A CA 1
ATOM 781 C C . LYS A 1 95 ? 9.384 5.003 -3.855 1.00 79.94 95 LYS A C 1
ATOM 783 O O . LYS A 1 95 ? 8.813 5.227 -4.916 1.00 79.94 95 LYS A O 1
ATOM 788 N N . GLN A 1 96 ? 9.041 4.021 -3.027 1.00 80.62 96 GLN A N 1
ATOM 789 C CA . GLN A 1 96 ? 7.919 3.112 -3.266 1.00 80.62 96 GLN A CA 1
ATOM 790 C C . GLN A 1 96 ? 6.603 3.876 -3.397 1.00 80.62 96 GLN A C 1
ATOM 792 O O . GLN A 1 96 ? 5.865 3.645 -4.344 1.00 80.62 96 GLN A O 1
ATOM 797 N N . GLN A 1 97 ? 6.358 4.859 -2.527 1.00 80.69 97 GLN A N 1
ATOM 798 C CA . GLN A 1 97 ? 5.164 5.697 -2.583 1.00 80.69 97 GLN A CA 1
ATOM 799 C C . GLN A 1 97 ? 5.078 6.499 -3.885 1.00 80.69 97 GLN A C 1
ATOM 801 O O . GLN A 1 97 ? 4.020 6.541 -4.495 1.00 80.69 97 GLN A O 1
ATOM 806 N N . ARG A 1 98 ? 6.190 7.068 -4.368 1.00 81.25 98 ARG A N 1
ATOM 807 C CA . ARG A 1 98 ? 6.224 7.733 -5.683 1.00 81.25 98 ARG A CA 1
ATOM 808 C C . ARG A 1 98 ? 5.916 6.786 -6.840 1.00 81.25 98 ARG A C 1
ATOM 810 O O . ARG A 1 98 ? 5.250 7.185 -7.784 1.00 81.25 98 ARG A O 1
ATOM 817 N N . VAL A 1 99 ? 6.430 5.558 -6.799 1.00 82.25 99 VAL A N 1
ATOM 818 C CA . VAL A 1 99 ? 6.136 4.548 -7.828 1.00 82.25 99 VAL A CA 1
ATOM 819 C C . VAL A 1 99 ? 4.669 4.118 -7.752 1.00 82.25 99 VAL A C 1
ATOM 821 O O . VAL A 1 99 ? 4.021 3.988 -8.785 1.00 82.25 99 VAL A O 1
ATOM 824 N N . PHE A 1 100 ? 4.136 3.944 -6.540 1.00 79.31 100 PHE A N 1
ATOM 825 C CA . PHE A 1 100 ? 2.732 3.613 -6.317 1.00 79.31 100 PHE A CA 1
ATOM 826 C C . PHE A 1 100 ? 1.792 4.712 -6.812 1.00 79.31 100 PHE A C 1
ATOM 828 O O . PHE A 1 100 ? 0.795 4.400 -7.442 1.00 79.31 100 PHE A O 1
ATOM 835 N N . ASP A 1 101 ? 2.114 5.982 -6.568 1.00 80.25 101 ASP A N 1
ATOM 836 C CA . ASP A 1 101 ? 1.323 7.134 -7.018 1.00 80.25 101 ASP A CA 1
ATOM 837 C C . ASP A 1 101 ? 1.177 7.150 -8.548 1.00 80.25 101 ASP A C 1
ATOM 839 O O . ASP A 1 101 ? 0.071 7.254 -9.070 1.00 80.25 101 ASP A O 1
ATOM 843 N N . VAL A 1 102 ? 2.275 6.888 -9.268 1.00 82.56 102 VAL A N 1
ATOM 844 C CA . VAL A 1 102 ? 2.256 6.719 -10.730 1.00 82.56 102 VAL A CA 1
ATOM 845 C C . VAL A 1 102 ? 1.382 5.534 -11.146 1.00 82.56 102 VAL A C 1
ATOM 847 O O . VAL A 1 102 ? 0.639 5.640 -12.112 1.00 82.56 102 VAL A O 1
ATOM 850 N N . LEU A 1 103 ? 1.453 4.406 -10.432 1.00 78.12 103 LEU A N 1
ATOM 851 C CA . LEU A 1 103 ? 0.627 3.228 -10.717 1.00 78.12 103 LEU A CA 1
ATOM 852 C C . LEU A 1 103 ? -0.860 3.455 -10.418 1.00 78.12 103 LEU A C 1
ATOM 854 O O . LEU A 1 103 ? -1.702 3.005 -11.187 1.00 78.12 103 LEU A O 1
ATOM 858 N N . SER A 1 104 ? -1.193 4.155 -9.332 1.00 75.88 104 SER A N 1
ATOM 859 C CA . SER A 1 104 ? -2.575 4.506 -8.998 1.00 75.88 104 SER A CA 1
ATOM 860 C C . SER A 1 104 ? -3.145 5.493 -10.009 1.00 75.88 104 SER A C 1
ATOM 862 O O . SER A 1 104 ? -4.271 5.297 -10.448 1.00 75.88 104 SER A O 1
ATOM 864 N N . GLY A 1 105 ? -2.364 6.489 -10.436 1.00 78.44 105 GLY A N 1
ATOM 865 C CA . GLY A 1 105 ? -2.778 7.439 -11.472 1.00 78.44 105 GLY A CA 1
ATOM 866 C C . GLY A 1 105 ? -2.934 6.821 -12.867 1.00 78.44 105 GLY A C 1
ATOM 867 O O . GLY A 1 105 ? -3.447 7.480 -13.760 1.00 78.44 105 GLY A O 1
ATOM 868 N N . LEU A 1 106 ? -2.494 5.574 -13.071 1.00 74.31 106 LEU A N 1
ATOM 869 C CA . LEU A 1 106 ? -2.779 4.792 -14.282 1.00 74.31 106 LEU A CA 1
ATOM 870 C C . LEU A 1 106 ? -4.084 3.983 -14.180 1.00 74.31 106 LEU A C 1
ATOM 872 O O . LEU A 1 106 ? -4.553 3.483 -15.200 1.00 74.31 106 LEU A O 1
ATOM 876 N N . LEU A 1 107 ? -4.627 3.804 -12.969 1.00 67.81 107 LEU A N 1
ATOM 877 C CA . LEU A 1 107 ? -5.910 3.136 -12.720 1.00 67.81 107 LEU A CA 1
ATOM 878 C C . LEU A 1 107 ? -7.102 4.109 -12.679 1.00 67.81 107 LEU A C 1
ATOM 880 O O . LEU A 1 107 ? -8.241 3.646 -12.709 1.00 67.81 107 LEU A O 1
ATOM 884 N N . GLU A 1 108 ? -6.845 5.413 -12.547 1.00 60.09 108 GLU A N 1
ATOM 885 C CA . GLU A 1 108 ? -7.840 6.499 -12.629 1.00 60.09 108 GLU A CA 1
ATOM 886 C C . GLU A 1 108 ? -8.082 6.934 -14.080 1.00 60.09 108 GLU A C 1
ATOM 888 O O . GLU A 1 108 ? -9.264 7.178 -14.418 1.00 60.09 108 GLU A O 1
#

Nearest PDB structures (foldseek):
  8jxi-assembly1_C  TM=3.866E-01  e=5.680E+00  Rattus norvegicus
  3syv-assembly4_H  TM=3.344E-01  e=4.000E+00  Mus musculus

Organism: NCBI:txid1280837

Mean predicted aligned error: 7.04 Å